Protein AF-A0A368G2A7-F1 (afdb_monomer_lite)

Foldseek 3Di:
DDPDDDPPPVVVCPCVVVVVQVVCVVLVLNVLVVVLVVCCVVVVDSVVVVVSVVVSVVSCVVSPPDPPDDPPDD

pLDDT: mean 74.19, std 16.76, range [37.0, 91.5]

Organism: Ancylostoma caninum (NCBI:txid29170)

Structure (mmCIF, N/CA/C/O backbone):
data_AF-A0A368G2A7-F1
#
_entry.id   AF-A0A368G2A7-F1
#
loop_
_atom_site.group_PDB
_atom_site.id
_atom_site.type_symbol
_atom_site.label_atom_id
_atom_site.label_alt_id
_atom_site.label_comp_id
_atom_site.label_asym_id
_atom_site.label_entity_id
_atom_site.label_seq_id
_atom_site.pdbx_PDB_ins_code
_atom_site.Cartn_x
_atom_site.Cartn_y
_atom_site.Cartn_z
_atom_site.occupancy
_atom_site.B_iso_or_equiv
_atom_site.auth_seq_id
_atom_site.auth_comp_id
_atom_site.auth_asym_id
_atom_site.auth_atom_id
_atom_site.pdbx_PDB_model_num
ATOM 1 N N . MET A 1 1 ? 43.169 0.844 -19.381 1.00 44.38 1 MET A N 1
ATOM 2 C CA . MET A 1 1 ? 42.361 0.066 -18.418 1.00 44.38 1 MET A CA 1
ATOM 3 C C . MET A 1 1 ? 41.078 0.836 -18.139 1.00 44.38 1 MET A C 1
ATOM 5 O O . MET A 1 1 ? 41.094 1.742 -17.321 1.00 44.38 1 MET A O 1
ATOM 9 N N . SER A 1 2 ? 39.992 0.543 -18.853 1.00 56.31 2 SER A N 1
ATOM 10 C CA . SER A 1 2 ? 38.726 1.273 -18.697 1.00 56.31 2 SER A CA 1
ATOM 11 C C . SER A 1 2 ? 37.745 0.398 -17.926 1.00 56.31 2 SER A C 1
ATOM 13 O O . SER A 1 2 ? 37.051 -0.430 -18.513 1.00 56.31 2 SER A O 1
ATOM 15 N N . LYS A 1 3 ? 37.737 0.527 -16.594 1.00 56.88 3 LYS A N 1
ATOM 16 C CA . LYS A 1 3 ? 36.714 -0.086 -15.736 1.00 56.88 3 LYS A CA 1
ATOM 17 C C . LYS A 1 3 ? 35.378 0.575 -16.077 1.00 56.88 3 LYS A C 1
ATOM 19 O O . LYS A 1 3 ? 35.115 1.696 -15.656 1.00 56.88 3 LYS A O 1
ATOM 24 N N . LYS A 1 4 ? 34.581 -0.093 -16.913 1.00 63.72 4 LYS A N 1
ATOM 25 C CA . LYS A 1 4 ? 33.212 0.318 -17.237 1.00 63.72 4 LYS A CA 1
ATOM 26 C C . LYS A 1 4 ? 32.418 0.436 -15.925 1.00 63.72 4 LYS A C 1
ATOM 28 O O . LYS A 1 4 ? 32.531 -0.474 -15.100 1.00 63.72 4 LYS A O 1
ATOM 33 N N . PRO A 1 5 ? 31.647 1.515 -15.710 1.00 65.06 5 PRO A N 1
ATOM 34 C CA . PRO A 1 5 ? 30.820 1.637 -14.520 1.00 65.06 5 PRO A CA 1
ATOM 35 C C . PRO A 1 5 ? 29.783 0.510 -14.536 1.00 65.06 5 PRO A C 1
ATOM 37 O O . PRO A 1 5 ? 29.036 0.351 -15.501 1.00 65.06 5 PRO A O 1
ATOM 40 N N . HIS A 1 6 ? 29.789 -0.321 -13.495 1.00 63.97 6 HIS A N 1
ATOM 41 C CA . HIS A 1 6 ? 28.740 -1.309 -13.273 1.00 63.97 6 HIS A CA 1
ATOM 42 C C . HIS A 1 6 ? 27.432 -0.532 -13.050 1.00 63.97 6 HIS A C 1
ATOM 44 O O . HIS A 1 6 ? 27.432 0.349 -12.184 1.00 63.97 6 HIS A O 1
ATOM 50 N N . PRO A 1 7 ? 26.350 -0.782 -13.818 1.00 62.22 7 PRO A N 1
ATOM 51 C CA . PRO A 1 7 ? 25.059 -0.185 -13.514 1.00 62.22 7 PRO A CA 1
ATOM 52 C C . PRO A 1 7 ? 24.730 -0.567 -12.077 1.00 62.22 7 PRO A C 1
ATOM 54 O O . PRO A 1 7 ? 24.735 -1.745 -11.715 1.00 62.22 7 PRO A O 1
ATOM 57 N N . SER A 1 8 ? 24.580 0.452 -11.240 1.00 66.31 8 SER A N 1
ATOM 58 C CA . SER A 1 8 ? 24.338 0.252 -9.823 1.00 66.31 8 SER A CA 1
ATOM 59 C C . SER A 1 8 ? 23.049 -0.552 -9.655 1.00 66.31 8 SER A C 1
ATOM 61 O O . SER A 1 8 ? 22.147 -0.466 -10.487 1.00 66.31 8 SER A O 1
ATOM 63 N N . GLN A 1 9 ? 23.004 -1.389 -8.623 1.00 57.69 9 GLN A N 1
ATOM 64 C CA . GLN A 1 9 ? 22.014 -2.457 -8.468 1.00 57.69 9 GLN A CA 1
ATOM 65 C C . GLN A 1 9 ? 20.558 -1.956 -8.589 1.00 57.69 9 GLN A C 1
ATOM 67 O O . GLN A 1 9 ? 19.724 -2.667 -9.131 1.00 57.69 9 GLN A O 1
ATOM 72 N N . TRP A 1 10 ? 20.306 -0.693 -8.220 1.00 48.88 10 TRP A N 1
ATOM 73 C CA . TRP A 1 10 ? 19.013 -0.001 -8.333 1.00 48.88 10 TRP A CA 1
ATOM 74 C C . TRP A 1 10 ? 18.505 0.210 -9.770 1.00 48.88 10 TRP A C 1
ATOM 76 O O . TRP A 1 10 ? 17.311 0.359 -9.984 1.00 48.88 10 TRP A O 1
ATOM 86 N N . ALA A 1 11 ? 19.381 0.226 -10.780 1.00 53.31 11 ALA A N 1
ATOM 87 C CA . ALA A 1 11 ? 18.973 0.366 -12.182 1.00 53.31 11 ALA A CA 1
ATOM 88 C C . ALA A 1 11 ? 18.469 -0.959 -12.788 1.00 53.31 11 ALA A C 1
ATOM 90 O O . ALA A 1 11 ? 17.916 -0.966 -13.885 1.00 53.31 11 ALA A O 1
ATOM 91 N N . ARG A 1 12 ? 18.677 -2.087 -12.094 1.00 54.53 12 ARG A N 1
ATOM 92 C CA . ARG A 1 12 ? 18.142 -3.408 -12.468 1.00 54.53 12 ARG A CA 1
ATOM 93 C C . ARG A 1 12 ? 16.798 -3.727 -11.800 1.00 54.53 12 ARG A C 1
ATOM 95 O O . ARG A 1 12 ? 16.217 -4.762 -12.098 1.00 54.53 12 ARG A O 1
ATOM 102 N N . ASP A 1 13 ? 16.324 -2.831 -10.941 1.00 52.59 13 ASP A N 1
ATOM 103 C CA . ASP A 1 13 ? 15.218 -3.007 -9.992 1.00 52.59 13 ASP A CA 1
ATOM 104 C C . ASP A 1 13 ? 13.831 -2.732 -10.597 1.00 52.59 13 ASP A C 1
ATOM 106 O O . ASP A 1 13 ? 12.819 -2.830 -9.924 1.00 52.59 13 ASP A O 1
ATOM 110 N N . SER A 1 14 ? 13.739 -2.407 -11.891 1.00 52.25 14 SER A N 1
ATOM 111 C CA . SER A 1 14 ? 12.432 -2.180 -12.534 1.00 52.25 14 SER A CA 1
ATOM 112 C C . SER A 1 14 ? 11.537 -3.435 -12.552 1.00 52.25 14 SER A C 1
ATOM 114 O O . SER A 1 14 ? 10.361 -3.325 -12.874 1.00 52.25 14 SER A O 1
ATOM 116 N N . ASP A 1 15 ? 12.095 -4.603 -12.220 1.00 54.25 15 ASP A N 1
ATOM 117 C CA . ASP A 1 15 ? 11.417 -5.897 -12.058 1.00 54.25 15 ASP A CA 1
ATOM 118 C C . ASP A 1 15 ? 10.987 -6.166 -10.591 1.00 54.25 15 ASP A C 1
ATOM 120 O O . ASP A 1 15 ? 10.290 -7.137 -10.302 1.00 54.25 15 ASP A O 1
ATOM 124 N N . GLU A 1 16 ? 11.407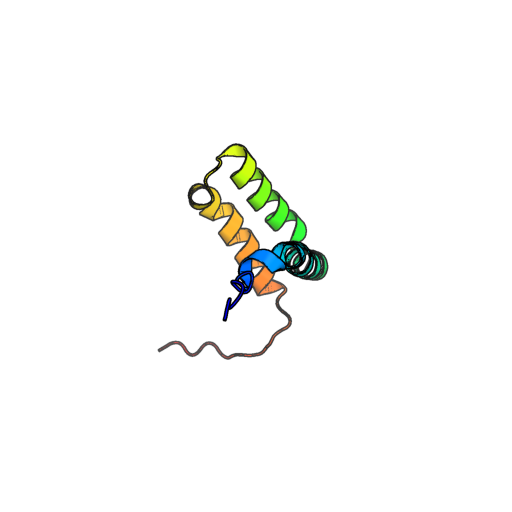 -5.341 -9.620 1.00 53.84 16 GLU A N 1
ATOM 125 C CA . GLU A 1 16 ? 11.069 -5.538 -8.198 1.00 53.84 16 GLU A CA 1
ATOM 126 C C . GLU A 1 16 ? 9.679 -5.019 -7.824 1.00 53.84 16 GLU A C 1
ATOM 128 O O . GLU A 1 16 ? 9.048 -5.612 -6.944 1.00 53.84 16 GLU A O 1
ATOM 133 N N . GLU A 1 17 ? 9.160 -4.007 -8.531 1.00 60.25 17 GLU A N 1
ATOM 134 C CA . GLU A 1 17 ? 7.756 -3.577 -8.402 1.00 60.25 17 GLU A CA 1
ATOM 135 C C . GLU A 1 17 ? 6.816 -4.783 -8.608 1.00 60.25 17 GLU A C 1
ATOM 137 O O . GLU A 1 17 ? 5.934 -5.036 -7.787 1.00 60.25 17 GLU A O 1
ATOM 142 N N . ASP A 1 18 ? 7.115 -5.635 -9.594 1.00 69.44 18 ASP A N 1
ATOM 143 C CA . ASP A 1 18 ? 6.331 -6.830 -9.928 1.00 69.44 18 ASP A CA 1
ATOM 144 C C . ASP A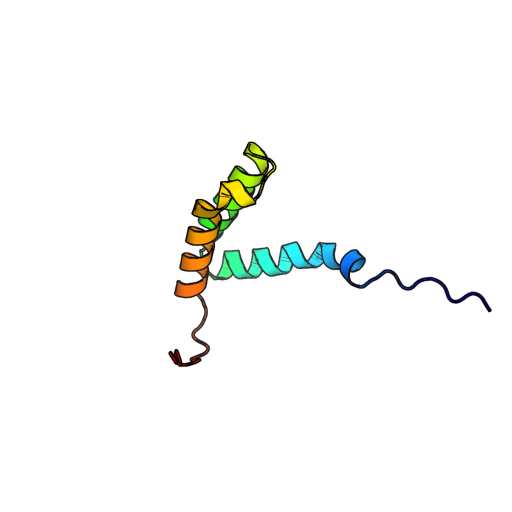 1 18 ? 6.342 -7.872 -8.791 1.00 69.44 18 ASP A C 1
ATOM 146 O O . ASP A 1 18 ? 5.320 -8.470 -8.440 1.00 69.44 18 ASP A O 1
ATOM 150 N N . ARG A 1 19 ? 7.490 -8.044 -8.117 1.00 74.38 19 ARG A N 1
ATOM 151 C CA . ARG A 1 19 ? 7.600 -8.946 -6.957 1.00 74.38 19 ARG A CA 1
ATOM 152 C C . ARG A 1 19 ? 6.799 -8.451 -5.761 1.00 74.38 19 ARG A C 1
ATOM 154 O O . ARG A 1 19 ? 6.177 -9.262 -5.069 1.00 74.38 19 ARG A O 1
ATOM 161 N N . VAL A 1 20 ? 6.811 -7.147 -5.501 1.00 76.44 20 VAL A N 1
ATOM 162 C CA . VAL A 1 20 ? 6.030 -6.549 -4.413 1.00 76.44 20 VAL A CA 1
ATOM 163 C C . VAL A 1 20 ? 4.538 -6.662 -4.721 1.00 76.44 20 VAL A C 1
ATOM 1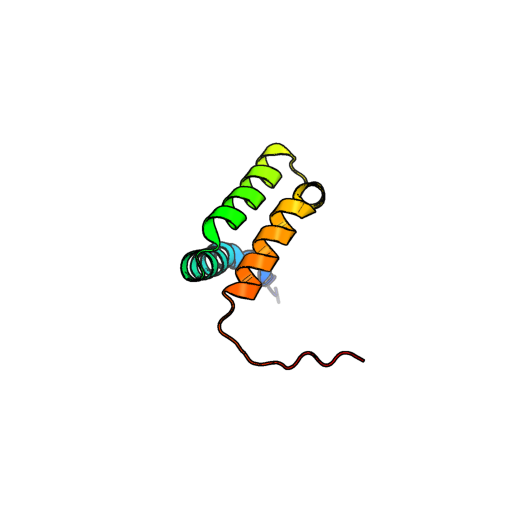65 O O . VAL A 1 20 ? 3.782 -7.139 -3.871 1.00 76.44 20 VAL A O 1
ATOM 168 N N . GLU A 1 21 ? 4.119 -6.335 -5.943 1.00 82.62 21 GLU A N 1
ATOM 169 C CA . GLU A 1 21 ? 2.738 -6.492 -6.403 1.00 82.62 21 GLU A CA 1
ATOM 170 C C . GLU A 1 21 ? 2.254 -7.943 -6.290 1.00 82.62 21 GLU A C 1
ATOM 172 O O . GLU A 1 21 ? 1.162 -8.188 -5.772 1.00 82.62 21 GLU A O 1
ATOM 177 N N . ALA A 1 22 ? 3.066 -8.923 -6.697 1.00 82.56 22 ALA A N 1
ATOM 178 C CA . ALA A 1 22 ? 2.725 -10.341 -6.599 1.00 82.56 22 ALA A CA 1
ATOM 179 C C . ALA A 1 22 ? 2.477 -10.786 -5.147 1.00 82.56 22 ALA A C 1
ATOM 181 O O . ALA A 1 22 ? 1.507 -11.499 -4.869 1.00 82.56 22 ALA A O 1
ATOM 182 N N . ILE A 1 23 ? 3.306 -10.329 -4.200 1.00 81.62 23 ILE A N 1
ATOM 183 C CA . ILE A 1 23 ? 3.118 -10.614 -2.770 1.00 81.62 23 ILE A CA 1
ATOM 184 C C . ILE A 1 23 ? 1.829 -9.962 -2.264 1.00 81.62 23 ILE A C 1
ATOM 186 O O . ILE A 1 23 ? 1.057 -10.606 -1.556 1.00 81.62 23 ILE A O 1
ATOM 190 N N . ILE A 1 24 ? 1.566 -8.711 -2.642 1.00 84.94 24 ILE A N 1
ATOM 191 C CA . ILE A 1 24 ? 0.358 -7.981 -2.236 1.00 84.94 24 ILE A CA 1
ATOM 192 C C . ILE A 1 24 ? -0.911 -8.653 -2.777 1.00 84.94 24 ILE A C 1
ATOM 194 O O . ILE A 1 24 ? -1.905 -8.785 -2.058 1.00 84.94 24 ILE A O 1
ATOM 198 N N . ARG A 1 25 ? -0.891 -9.108 -4.035 1.00 83.06 25 ARG A N 1
ATOM 199 C CA . ARG A 1 25 ? -1.995 -9.882 -4.621 1.00 83.06 25 ARG A CA 1
ATOM 200 C C . ARG A 1 25 ? -2.210 -11.191 -3.861 1.00 83.06 25 ARG A C 1
ATOM 202 O O . ARG A 1 25 ? -3.353 -11.563 -3.619 1.00 83.06 25 ARG A O 1
ATOM 209 N N . GLY A 1 26 ? -1.131 -11.845 -3.425 1.00 81.88 26 GLY A N 1
ATOM 210 C CA . GLY A 1 26 ? -1.188 -13.064 -2.615 1.00 81.88 26 GLY A CA 1
ATOM 211 C C . GLY A 1 26 ? -1.717 -12.868 -1.188 1.00 81.88 26 GLY A C 1
ATOM 212 O O . GLY A 1 26 ? -2.306 -13.792 -0.632 1.00 81.88 26 GLY A O 1
ATOM 213 N N . THR A 1 27 ? -1.549 -11.684 -0.587 1.00 82.44 27 THR A N 1
ATOM 214 C CA . THR A 1 27 ? -2.052 -11.379 0.768 1.00 82.44 27 THR A CA 1
ATOM 215 C C . THR A 1 27 ? -3.499 -10.887 0.792 1.00 82.44 27 THR A C 1
ATOM 217 O O . THR A 1 27 ? -4.086 -10.799 1.869 1.00 82.44 27 THR A O 1
ATOM 220 N N . GLY A 1 28 ? -4.081 -10.543 -0.362 1.00 86.19 28 GLY A N 1
ATOM 221 C CA . GLY A 1 28 ? -5.412 -9.933 -0.445 1.00 86.19 28 GLY A CA 1
ATOM 222 C C . GLY A 1 28 ? -5.445 -8.454 -0.042 1.00 86.19 28 GLY A C 1
ATOM 223 O O . GLY A 1 28 ? -6.525 -7.888 0.098 1.00 86.19 28 GLY A O 1
ATOM 224 N N . CYS A 1 29 ? -4.282 -7.812 0.114 1.00 90.00 29 CYS A N 1
ATOM 225 C CA . CYS A 1 29 ? -4.157 -6.388 0.456 1.00 90.00 29 CYS A CA 1
ATOM 226 C C . CYS A 1 29 ? -4.043 -5.475 -0.773 1.00 90.00 29 CYS A C 1
ATOM 228 O O . CYS A 1 29 ? -3.488 -4.376 -0.701 1.00 90.00 29 CYS A O 1
ATOM 230 N N . TRP A 1 30 ? -4.520 -5.961 -1.921 1.00 88.56 30 TRP A N 1
ATOM 231 C CA . TRP A 1 30 ? -4.414 -5.278 -3.207 1.00 88.56 30 TRP A CA 1
ATOM 232 C C . TRP A 1 30 ? -5.181 -3.957 -3.231 1.00 88.56 30 TRP A C 1
ATOM 234 O O . TRP A 1 30 ? -4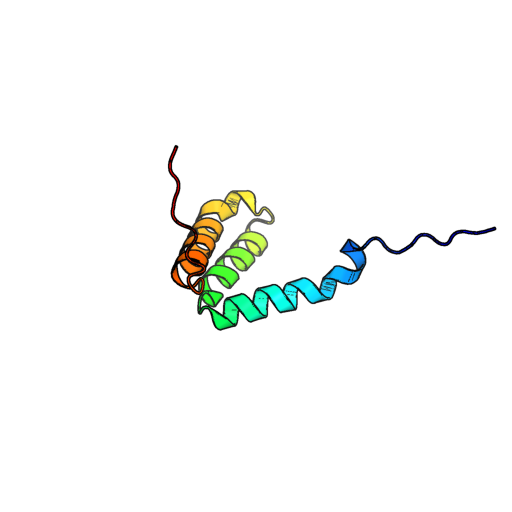.664 -2.959 -3.713 1.00 88.56 30 TRP A O 1
ATOM 244 N N . ASP A 1 31 ? -6.370 -3.923 -2.635 1.00 89.81 31 ASP A N 1
ATOM 245 C CA . ASP A 1 31 ? -7.215 -2.728 -2.591 1.00 89.81 31 ASP A CA 1
ATOM 246 C C . ASP A 1 31 ? -6.520 -1.552 -1.879 1.00 89.81 31 ASP A C 1
ATOM 248 O O . ASP A 1 31 ? -6.440 -0.447 -2.412 1.00 89.81 31 ASP A O 1
ATOM 252 N N . GLN A 1 32 ? -5.888 -1.814 -0.728 1.00 90.38 32 GLN A N 1
ATOM 253 C CA . GLN A 1 32 ? -5.143 -0.787 0.003 1.00 90.38 32 GLN A CA 1
ATOM 254 C C . GLN A 1 32 ? -3.876 -0.351 -0.741 1.00 90.38 32 GLN A C 1
ATOM 256 O O . GLN A 1 32 ? -3.452 0.793 -0.609 1.00 90.38 32 GLN A O 1
ATOM 261 N N . HIS A 1 33 ? -3.260 -1.242 -1.520 1.00 90.31 33 HIS A N 1
ATOM 262 C CA . HIS A 1 33 ? -2.133 -0.874 -2.373 1.00 90.31 33 HIS A CA 1
ATOM 263 C C . HIS A 1 33 ? -2.561 0.071 -3.501 1.00 90.31 33 HIS A C 1
ATOM 265 O O . HIS A 1 33 ? -1.905 1.093 -3.707 1.00 90.31 33 HIS A O 1
ATOM 271 N N . ILE A 1 34 ? -3.687 -0.215 -4.165 1.00 91.38 34 ILE A N 1
ATOM 272 C CA . ILE A 1 34 ? -4.260 0.684 -5.173 1.00 91.38 34 ILE A CA 1
ATOM 273 C C . ILE A 1 34 ? -4.584 2.046 -4.558 1.00 91.38 34 ILE A C 1
ATOM 275 O O . ILE A 1 34 ? -4.212 3.057 -5.140 1.00 91.38 34 ILE A O 1
ATOM 279 N N . ALA A 1 35 ? -5.175 2.095 -3.362 1.00 91.44 35 ALA A N 1
ATOM 280 C CA . ALA A 1 35 ? -5.484 3.358 -2.691 1.00 91.44 35 ALA A CA 1
ATOM 281 C C . ALA A 1 35 ? -4.233 4.212 -2.389 1.00 91.44 35 ALA A C 1
ATOM 283 O O . ALA A 1 35 ? -4.258 5.438 -2.500 1.00 91.44 35 ALA A O 1
ATOM 284 N N . VAL A 1 36 ? -3.101 3.577 -2.061 1.00 90.56 36 VAL A N 1
ATOM 285 C CA . VAL A 1 36 ? -1.813 4.273 -1.885 1.00 90.56 36 VAL A CA 1
ATOM 286 C C . VAL A 1 36 ? -1.294 4.837 -3.208 1.00 90.56 36 VAL A C 1
ATOM 288 O O . VAL A 1 36 ? -0.807 5.969 -3.234 1.00 90.56 36 VAL A O 1
ATOM 291 N N . ILE A 1 37 ? -1.385 4.065 -4.297 1.00 89.69 37 ILE A N 1
ATOM 292 C CA . ILE A 1 37 ? -0.972 4.522 -5.630 1.00 89.69 37 ILE A CA 1
ATOM 293 C C . ILE A 1 37 ? -1.874 5.656 -6.113 1.00 89.69 37 ILE A C 1
ATOM 295 O O . ILE A 1 37 ? -1.360 6.652 -6.611 1.00 89.69 37 ILE A O 1
ATOM 299 N N . ASP A 1 38 ? -3.184 5.535 -5.920 1.00 91.50 38 ASP A N 1
ATOM 300 C CA . ASP A 1 38 ? -4.172 6.549 -6.277 1.00 91.50 38 ASP A CA 1
ATOM 301 C C . ASP A 1 38 ? -3.900 7.862 -5.536 1.00 91.50 38 ASP A C 1
ATOM 303 O O . ASP A 1 38 ? -3.711 8.900 -6.165 1.00 91.50 38 ASP A O 1
ATOM 307 N N . CYS A 1 39 ? -3.699 7.802 -4.216 1.00 91.12 39 CYS A N 1
ATOM 308 C CA . CYS A 1 39 ? -3.341 8.978 -3.430 1.00 91.12 39 CYS A CA 1
ATOM 309 C C . CYS A 1 39 ? -2.015 9.604 -3.887 1.00 91.12 39 CYS A C 1
ATOM 311 O O . CYS A 1 39 ? -1.904 10.825 -3.999 1.00 91.12 39 CYS A O 1
ATOM 313 N N . LYS A 1 40 ? -1.002 8.786 -4.200 1.00 88.19 40 LYS A N 1
ATOM 314 C CA . LYS A 1 40 ? 0.264 9.283 -4.755 1.00 88.19 40 LYS A CA 1
ATOM 315 C C . LYS A 1 40 ? 0.060 9.911 -6.136 1.00 88.19 40 LYS A C 1
ATOM 317 O O . LYS A 1 40 ? 0.745 10.878 -6.451 1.00 88.19 40 LYS A O 1
ATOM 322 N N . SER A 1 41 ? -0.844 9.373 -6.949 1.00 90.25 41 SER A N 1
ATOM 323 C CA . SER A 1 41 ? -1.164 9.896 -8.277 1.00 90.25 41 SER A CA 1
ATOM 324 C C . SER A 1 41 ? -1.925 11.220 -8.206 1.00 90.25 41 SER A C 1
ATOM 326 O O . SER A 1 41 ? -1.695 12.084 -9.047 1.00 90.25 41 SER A O 1
ATOM 328 N N . ASP A 1 42 ? -2.799 11.387 -7.213 1.00 90.69 42 ASP A N 1
ATOM 329 C CA . ASP A 1 42 ? -3.568 12.614 -6.984 1.00 90.69 42 ASP A CA 1
ATOM 330 C C . ASP A 1 42 ? -2.705 13.721 -6.359 1.00 90.69 42 ASP A C 1
ATOM 332 O O . ASP A 1 42 ? -2.617 14.834 -6.878 1.00 90.69 42 ASP A O 1
ATOM 336 N N . LYS A 1 43 ? -2.005 13.404 -5.263 1.00 86.69 43 LYS A N 1
ATOM 337 C CA . LYS A 1 43 ? -1.215 14.372 -4.485 1.00 86.69 43 LYS A CA 1
ATOM 338 C C . LYS A 1 43 ? 0.183 14.613 -5.042 1.00 86.69 43 LYS A C 1
ATOM 340 O O . LYS A 1 43 ? 0.772 15.661 -4.794 1.00 86.69 43 LYS A O 1
ATOM 345 N N . GLY A 1 44 ? 0.771 13.626 -5.713 1.00 85.44 44 GLY A N 1
ATOM 346 C CA . GLY A 1 44 ? 2.184 13.626 -6.106 1.00 85.44 44 GLY A CA 1
ATOM 347 C C . GLY A 1 44 ? 3.166 13.412 -4.945 1.00 85.44 44 GLY A C 1
ATOM 348 O O . GLY A 1 44 ? 4.339 13.122 -5.188 1.00 85.44 44 GLY A O 1
ATOM 349 N N . ASP A 1 45 ? 2.707 13.501 -3.692 1.00 84.06 45 ASP A N 1
ATOM 350 C CA . ASP A 1 45 ? 3.528 13.329 -2.498 1.00 84.06 45 ASP A CA 1
ATOM 351 C C . ASP A 1 45 ? 3.008 12.183 -1.619 1.00 84.06 45 ASP A C 1
ATOM 353 O O . ASP A 1 45 ? 1.899 12.199 -1.085 1.00 84.06 45 ASP A O 1
ATOM 357 N N . TRP A 1 46 ? 3.845 11.160 -1.440 1.00 81.56 46 TRP A N 1
ATOM 358 C CA . TRP A 1 46 ? 3.503 9.978 -0.649 1.00 81.56 46 TRP A CA 1
ATOM 359 C C . TRP A 1 46 ? 3.390 10.273 0.856 1.00 81.56 46 TRP A C 1
ATOM 361 O O . TRP A 1 46 ? 2.809 9.468 1.587 1.00 81.56 46 TRP A O 1
ATOM 371 N N . ARG A 1 47 ? 3.931 11.401 1.349 1.00 85.56 47 ARG A N 1
ATOM 372 C CA . ARG A 1 47 ? 3.867 11.771 2.773 1.00 85.56 47 ARG A CA 1
ATOM 373 C C . ARG A 1 47 ? 2.469 12.217 3.177 1.00 85.56 47 ARG A C 1
ATOM 375 O O . ARG A 1 47 ? 2.087 11.989 4.322 1.00 85.56 47 ARG A O 1
ATOM 382 N N . GLU A 1 48 ? 1.705 12.806 2.260 1.00 85.88 48 GLU A N 1
ATOM 383 C CA . GLU A 1 48 ? 0.290 13.126 2.494 1.00 85.88 48 GLU A CA 1
ATOM 384 C C . GLU A 1 48 ? -0.583 11.860 2.531 1.00 85.88 48 GLU A C 1
ATOM 386 O O . GLU A 1 48 ? -1.624 11.835 3.183 1.00 85.88 48 GLU A O 1
ATOM 391 N N . CYS A 1 49 ? -0.111 10.768 1.926 1.00 89.38 49 CYS A N 1
ATOM 392 C CA . CYS A 1 49 ? -0.798 9.479 1.856 1.00 89.38 4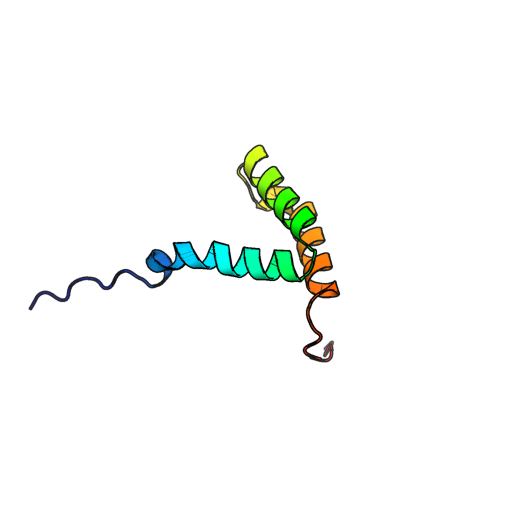9 CYS A CA 1
ATOM 393 C C . CYS A 1 49 ? -0.526 8.558 3.056 1.00 89.38 49 CYS A C 1
ATOM 395 O O . CYS A 1 49 ? -0.775 7.354 2.980 1.00 89.38 49 CYS A O 1
ATOM 397 N N . GLN A 1 50 ? -0.032 9.092 4.181 1.00 88.12 50 GLN A N 1
ATOM 398 C CA . GLN A 1 50 ? 0.278 8.302 5.381 1.00 88.12 50 GLN A CA 1
ATOM 399 C C . GLN A 1 50 ? -0.897 7.446 5.863 1.00 88.12 50 GLN A C 1
ATOM 401 O O . GLN A 1 50 ? -0.679 6.315 6.289 1.00 88.12 50 GLN A O 1
ATOM 406 N N . THR A 1 51 ? -2.128 7.950 5.769 1.00 89.62 51 THR A N 1
ATOM 407 C CA . THR A 1 51 ? -3.334 7.207 6.162 1.00 89.62 51 THR A CA 1
ATOM 408 C C . THR A 1 51 ? -3.509 5.929 5.340 1.00 89.62 51 THR A C 1
ATOM 410 O O . THR A 1 51 ? -3.678 4.848 5.906 1.00 89.62 51 THR A O 1
ATOM 413 N N . GLU A 1 52 ? -3.403 6.028 4.015 1.00 89.38 52 GLU A N 1
ATOM 414 C CA . GLU A 1 52 ? -3.557 4.885 3.108 1.00 89.38 52 GLU A CA 1
ATOM 415 C C . GLU A 1 52 ? -2.380 3.913 3.249 1.00 89.38 52 GLU A C 1
ATOM 417 O O . GLU A 1 52 ? -2.569 2.698 3.338 1.00 89.38 52 GLU A O 1
ATOM 422 N N . VAL A 1 53 ? -1.161 4.441 3.414 1.00 89.88 53 VAL A N 1
ATOM 423 C CA . VAL A 1 53 ? 0.037 3.631 3.680 1.00 89.88 53 VAL A CA 1
ATOM 424 C C . VAL A 1 53 ? -0.096 2.866 5.000 1.00 89.88 53 VAL A C 1
ATOM 426 O O . VAL A 1 53 ? 0.279 1.695 5.084 1.00 89.88 53 VAL A O 1
ATOM 429 N N . GLN A 1 54 ? -0.654 3.490 6.038 1.00 91.31 54 GLN A N 1
ATOM 430 C CA . GLN A 1 54 ? -0.859 2.858 7.338 1.00 91.31 54 GLN A CA 1
ATOM 431 C C . GLN A 1 54 ? -1.886 1.721 7.255 1.00 91.31 54 GLN A C 1
ATOM 433 O O . GLN A 1 54 ? -1.632 0.638 7.791 1.00 91.31 54 GLN A O 1
ATOM 438 N N . ARG A 1 55 ? -2.986 1.918 6.516 1.00 90.06 55 ARG A N 1
ATOM 439 C CA . ARG A 1 55 ? -3.991 0.877 6.236 1.00 90.06 55 ARG A CA 1
ATOM 440 C C . ARG A 1 55 ? -3.402 -0.302 5.474 1.00 90.06 55 ARG A C 1
ATOM 442 O O . ARG A 1 55 ? -3.612 -1.454 5.858 1.00 90.06 55 ARG A O 1
ATOM 449 N N . PHE A 1 56 ? -2.619 -0.021 4.435 1.00 89.81 56 PHE A N 1
ATOM 450 C CA . PHE A 1 56 ? -1.898 -1.042 3.684 1.00 89.81 56 PHE A CA 1
ATOM 451 C C . PHE A 1 56 ? -0.946 -1.834 4.592 1.00 89.81 56 PHE A C 1
ATOM 453 O O . PHE A 1 56 ? -0.966 -3.067 4.605 1.00 89.81 56 PHE A O 1
ATOM 460 N N . LYS A 1 57 ? -0.178 -1.143 5.443 1.00 88.00 57 LYS A N 1
ATOM 461 C CA . LYS A 1 57 ? 0.736 -1.765 6.408 1.00 88.00 57 LYS A CA 1
ATOM 462 C C . LYS A 1 57 ? 0.004 -2.635 7.432 1.00 88.00 57 LYS A C 1
ATOM 464 O O . LYS A 1 57 ? 0.517 -3.686 7.812 1.00 88.00 57 LYS A O 1
ATOM 469 N N . GLU A 1 58 ? -1.164 -2.222 7.912 1.00 89.94 58 GLU A N 1
ATOM 470 C CA . GLU A 1 58 ? -1.991 -3.039 8.808 1.00 89.94 58 GLU A CA 1
ATOM 471 C C . GLU A 1 58 ? -2.529 -4.288 8.112 1.00 89.94 58 GLU A C 1
ATOM 473 O O . GLU A 1 58 ? -2.483 -5.375 8.690 1.00 89.94 58 GLU A O 1
ATOM 478 N N . CYS A 1 59 ? -2.999 -4.159 6.870 1.00 88.50 59 CYS A N 1
ATOM 479 C CA . CYS A 1 59 ? -3.455 -5.301 6.087 1.00 88.50 59 CYS A CA 1
ATOM 480 C C . CYS A 1 59 ? -2.315 -6.302 5.862 1.00 88.50 59 CYS A C 1
ATOM 482 O O . CYS A 1 59 ? -2.459 -7.490 6.154 1.00 88.50 59 CYS A O 1
ATOM 484 N N . MET A 1 60 ? -1.150 -5.822 5.426 1.00 85.88 60 MET A N 1
ATOM 485 C CA . MET A 1 60 ? 0.022 -6.668 5.199 1.00 85.88 60 MET A CA 1
ATOM 486 C C . MET A 1 60 ? 0.519 -7.317 6.493 1.00 85.88 60 MET A C 1
ATOM 488 O O . MET A 1 60 ? 0.965 -8.455 6.460 1.00 85.88 60 MET A O 1
ATOM 492 N N . GLN A 1 61 ? 0.413 -6.643 7.644 1.00 84.75 61 GLN A N 1
ATOM 493 C CA . GLN A 1 61 ? 0.732 -7.239 8.947 1.00 84.75 61 GLN A CA 1
ATOM 494 C C . GLN A 1 61 ? -0.249 -8.344 9.350 1.00 84.75 61 GLN A C 1
ATOM 496 O O . GLN A 1 61 ? 0.185 -9.365 9.877 1.00 84.75 61 GLN A O 1
ATOM 501 N N . LYS A 1 62 ? -1.551 -8.165 9.093 1.00 82.75 62 LYS A N 1
ATOM 502 C CA . LYS A 1 62 ? -2.583 -9.180 9.370 1.00 82.75 62 LYS A CA 1
ATOM 503 C C . LYS A 1 62 ? -2.417 -10.419 8.489 1.00 82.75 62 LYS A C 1
ATOM 505 O O . LYS A 1 62 ? -2.595 -11.532 8.973 1.00 82.75 62 LYS A O 1
ATOM 510 N N . ASN A 1 63 ? -2.047 -10.214 7.227 1.00 76.44 63 ASN A N 1
ATOM 511 C CA . ASN A 1 63 ? -1.895 -11.268 6.223 1.00 76.44 63 ASN A CA 1
ATOM 512 C C . ASN A 1 63 ? -0.452 -11.761 6.064 1.00 76.44 63 ASN A C 1
ATOM 514 O O . ASN A 1 63 ? -0.180 -12.623 5.228 1.00 76.44 63 ASN A O 1
ATOM 518 N N . ARG A 1 64 ? 0.490 -11.244 6.865 1.00 68.38 64 ARG A N 1
ATOM 519 C CA . ARG A 1 64 ? 1.854 -11.765 6.891 1.00 68.38 64 ARG A CA 1
ATOM 520 C C . ARG A 1 64 ? 1.759 -13.223 7.346 1.00 68.38 64 ARG A C 1
ATOM 522 O O . ARG A 1 64 ? 1.232 -13.463 8.437 1.00 68.38 64 ARG A O 1
ATOM 529 N N . PRO A 1 65 ? 2.272 -14.203 6.579 1.00 59.94 65 PRO A N 1
ATOM 530 C CA . PRO A 1 65 ? 2.412 -15.549 7.111 1.00 59.94 65 PRO A CA 1
ATOM 531 C C . PRO A 1 65 ? 3.255 -15.411 8.378 1.00 59.94 65 PRO A C 1
ATOM 533 O O . PRO A 1 65 ? 4.327 -14.804 8.330 1.00 59.94 65 PRO A O 1
ATOM 536 N N . LYS A 1 66 ? 2.727 -15.849 9.529 1.00 49.97 66 LYS A N 1
ATOM 537 C CA . LYS A 1 66 ? 3.398 -15.742 10.830 1.00 49.97 66 LYS A CA 1
ATOM 538 C C . LYS A 1 66 ? 4.790 -16.379 10.739 1.00 49.97 66 LYS A C 1
ATOM 540 O O . LYS A 1 66 ? 4.964 -17.548 11.055 1.00 49.97 66 LYS A O 1
ATOM 545 N N . ALA A 1 67 ? 5.806 -15.592 10.412 1.00 51.16 67 ALA A N 1
ATOM 546 C CA . ALA A 1 67 ? 7.076 -15.722 11.086 1.00 51.16 67 ALA A CA 1
ATOM 547 C C . ALA A 1 67 ? 6.803 -15.182 12.488 1.00 51.16 67 ALA A C 1
ATOM 549 O O . ALA A 1 67 ? 6.740 -13.972 12.705 1.00 51.16 67 ALA A O 1
ATOM 550 N N . THR A 1 68 ? 6.506 -16.095 13.407 1.00 44.12 68 THR A N 1
ATOM 551 C CA . THR A 1 68 ? 6.591 -15.870 14.845 1.00 44.12 68 THR A CA 1
ATOM 552 C C . THR A 1 68 ? 7.929 -15.206 15.149 1.00 44.12 68 THR A C 1
ATOM 554 O O . THR A 1 68 ? 8.946 -15.880 15.272 1.00 44.12 68 THR A O 1
ATOM 557 N N . VAL A 1 69 ? 7.940 -13.883 15.249 1.00 51.25 69 VAL A N 1
ATOM 558 C CA . VAL A 1 69 ? 8.970 -13.174 15.997 1.00 51.25 69 VAL A CA 1
ATOM 559 C C . VAL A 1 69 ? 8.216 -12.569 17.173 1.00 51.25 69 VAL A C 1
ATOM 561 O O . VAL A 1 69 ? 7.339 -11.729 16.946 1.00 51.25 69 VAL A O 1
ATOM 564 N N . PRO A 1 70 ? 8.415 -13.080 18.400 1.00 44.75 70 PRO A N 1
ATOM 565 C CA . PRO A 1 70 ? 7.715 -12.566 19.560 1.00 44.75 70 PRO A CA 1
ATOM 566 C C . PRO A 1 70 ? 8.048 -11.084 19.710 1.00 44.75 70 PRO A C 1
ATOM 568 O O . PRO A 1 70 ? 9.190 -10.659 19.546 1.00 44.75 70 PRO A O 1
ATOM 571 N N . ALA A 1 71 ? 7.009 -10.306 19.990 1.00 55.84 71 ALA A N 1
ATOM 572 C CA . ALA A 1 71 ? 7.123 -8.928 20.410 1.00 55.84 71 ALA A CA 1
ATOM 573 C C . ALA A 1 71 ? 7.963 -8.865 21.693 1.00 55.84 71 ALA A C 1
ATOM 575 O O . ALA A 1 71 ? 7.430 -9.043 22.785 1.00 55.84 71 ALA A O 1
ATOM 576 N N . GLU A 1 72 ? 9.262 -8.602 21.577 1.00 41.47 72 GLU A N 1
ATOM 577 C CA . GLU A 1 72 ? 10.052 -8.173 22.724 1.00 41.47 72 GLU A CA 1
ATOM 578 C C . GLU A 1 72 ? 9.917 -6.655 22.832 1.00 41.47 72 GLU A C 1
ATOM 580 O O . GLU A 1 72 ? 10.653 -5.867 22.241 1.00 41.47 72 GLU A O 1
ATOM 585 N N . LYS A 1 73 ? 8.865 -6.261 23.554 1.00 47.56 73 LYS A N 1
ATOM 586 C CA . LYS A 1 73 ? 8.821 -4.979 24.248 1.00 47.56 73 LYS A CA 1
ATOM 587 C C . LYS A 1 73 ? 10.015 -4.938 25.205 1.00 47.56 73 LYS A C 1
ATOM 589 O O . LYS A 1 73 ? 10.140 -5.837 26.035 1.00 47.56 73 LYS A O 1
ATOM 594 N N . LYS A 1 74 ? 10.829 -3.890 25.131 1.00 37.00 74 LYS A N 1
ATOM 595 C CA . LYS A 1 74 ? 11.667 -3.456 26.248 1.00 37.00 74 LYS A CA 1
ATOM 596 C C . LYS A 1 74 ? 11.426 -1.980 26.499 1.00 37.00 74 LYS A C 1
ATOM 598 O O . LYS A 1 74 ? 11.254 -1.256 25.49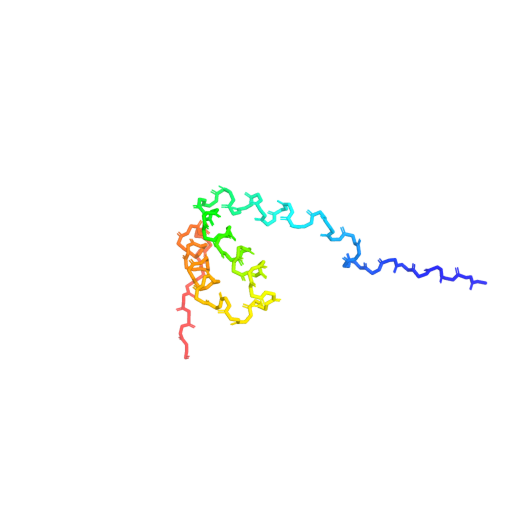4 1.00 37.00 74 LYS A O 1
#

Secondary structure (DSSP, 8-state):
---PPPPPGGGGGGGHHHHHHHHHHHHT-HHHHHHHHHHHHHHS-TTTTHHHHHHHHHHHHHSS----------

Radius of gyration: 17.15 Å; chains: 1; bounding box: 50×30×45 Å

InterPro domains:
  IPR039870 Cytochrome oxidase assembly factor 4-like [PTHR13639] (5-66)

Sequence (74 aa):
MSKKPHPSQWARDSDEEDRVEAIIRGTGCWDQHIAVIDCKSDKGDWRECQTEVQRFKECMQKNRPKATVPAEKK